Protein AF-A0A8T2PAK5-F1 (afdb_monomer_lite)

pLDDT: mean 86.67, std 10.35, range [46.78, 96.5]

Structure (mmCIF, N/CA/C/O backbone):
data_AF-A0A8T2PAK5-F1
#
_entry.id   AF-A0A8T2PAK5-F1
#
loop_
_atom_site.group_PDB
_atom_site.id
_atom_site.type_symbol
_atom_site.label_atom_id
_atom_site.label_alt_id
_atom_site.label_comp_id
_atom_site.label_asym_id
_atom_site.label_entity_id
_atom_site.label_seq_id
_atom_site.pdbx_PDB_ins_code
_atom_site.Cartn_x
_atom_site.Cartn_y
_atom_site.Cartn_z
_atom_site.occupancy
_atom_site.B_iso_or_equiv
_atom_site.auth_seq_id
_atom_site.auth_comp_id
_atom_site.auth_asym_id
_atom_site.auth_atom_id
_atom_site.pdbx_PDB_model_num
ATOM 1 N N . MET A 1 1 ? -15.974 2.657 7.815 1.00 46.78 1 MET A N 1
ATOM 2 C CA . MET A 1 1 ? -16.167 3.486 6.605 1.00 46.78 1 MET A CA 1
ATOM 3 C C . MET A 1 1 ? -14.901 3.310 5.781 1.00 46.78 1 MET A C 1
ATOM 5 O O . MET A 1 1 ? -13.842 3.303 6.389 1.00 46.78 1 MET A O 1
ATOM 9 N N . ARG A 1 2 ? -14.983 2.993 4.482 1.00 60.72 2 ARG A N 1
ATOM 10 C CA . ARG A 1 2 ? -13.774 2.837 3.653 1.00 60.72 2 ARG A CA 1
ATOM 11 C C . ARG A 1 2 ? -13.281 4.231 3.285 1.00 60.72 2 ARG A C 1
ATOM 13 O O . ARG A 1 2 ? -13.985 4.926 2.558 1.00 60.72 2 ARG A O 1
ATOM 20 N N . ASP A 1 3 ? -12.119 4.617 3.792 1.00 70.88 3 ASP A N 1
ATOM 21 C CA . ASP A 1 3 ? -11.501 5.889 3.433 1.00 70.88 3 ASP A CA 1
ATOM 22 C C . ASP A 1 3 ? -10.780 5.747 2.094 1.00 70.88 3 ASP A C 1
ATOM 24 O O . ASP A 1 3 ? -10.027 4.802 1.853 1.00 70.88 3 ASP A O 1
ATOM 28 N N . MET A 1 4 ? -11.065 6.672 1.183 1.00 77.69 4 MET A N 1
ATOM 29 C CA . MET A 1 4 ? -10.470 6.672 -0.146 1.00 77.69 4 MET A CA 1
ATOM 30 C C . MET A 1 4 ? -9.051 7.240 -0.052 1.00 77.69 4 MET A C 1
ATOM 32 O O . MET A 1 4 ? -8.873 8.423 0.229 1.00 77.69 4 MET A O 1
ATOM 36 N N . VAL A 1 5 ? -8.050 6.384 -0.276 1.00 80.31 5 VAL A N 1
ATOM 37 C CA . VAL A 1 5 ? -6.620 6.720 -0.129 1.00 80.31 5 VAL A CA 1
ATOM 38 C C . VAL A 1 5 ? -6.187 7.776 -1.140 1.00 80.31 5 VAL A C 1
ATOM 40 O O . VAL A 1 5 ? -5.622 8.806 -0.775 1.00 80.31 5 VAL A O 1
ATOM 43 N N . TRP A 1 6 ? -6.497 7.534 -2.414 1.00 82.31 6 TRP A N 1
ATOM 44 C CA . TRP A 1 6 ? -6.201 8.445 -3.511 1.00 82.31 6 TRP A CA 1
ATOM 45 C C . TRP A 1 6 ? -7.506 8.910 -4.135 1.00 82.31 6 TRP A C 1
ATOM 47 O O . TRP A 1 6 ? -8.277 8.097 -4.643 1.00 82.31 6 TRP A O 1
ATOM 57 N N . SER A 1 7 ? -7.757 10.217 -4.084 1.00 74.12 7 SER A N 1
ATOM 58 C CA . SER A 1 7 ? -8.908 10.847 -4.725 1.00 74.12 7 SER A CA 1
ATOM 59 C C . SER A 1 7 ? -8.479 12.035 -5.589 1.00 74.12 7 SER A C 1
ATOM 61 O O . SER A 1 7 ? -7.489 12.694 -5.255 1.00 74.12 7 SER A O 1
ATOM 63 N N . PRO A 1 8 ? -9.226 12.350 -6.666 1.00 62.97 8 PRO A N 1
ATOM 64 C CA . PRO A 1 8 ? -8.841 13.390 -7.626 1.00 62.97 8 PRO A CA 1
ATOM 65 C C . PRO A 1 8 ? -8.817 14.794 -7.012 1.00 62.97 8 PRO A C 1
ATOM 67 O O . PRO A 1 8 ? -8.153 15.694 -7.509 1.00 62.97 8 PRO A O 1
ATOM 70 N N . THR A 1 9 ? -9.570 14.997 -5.930 1.00 60.66 9 THR A N 1
ATOM 71 C CA . THR A 1 9 ? -9.673 16.279 -5.225 1.00 60.66 9 THR A CA 1
ATOM 72 C C . THR A 1 9 ? -8.590 16.459 -4.165 1.00 60.66 9 THR A C 1
ATOM 74 O O . THR A 1 9 ? -8.349 17.577 -3.712 1.00 60.66 9 THR A O 1
ATOM 77 N N . VAL A 1 10 ? -7.933 15.370 -3.754 1.00 59.06 10 VAL A N 1
ATOM 78 C CA . VAL A 1 10 ? -6.964 15.366 -2.657 1.00 59.06 10 VAL A CA 1
ATOM 79 C C . VAL A 1 10 ? -5.557 15.105 -3.197 1.00 59.06 10 VAL A C 1
ATOM 81 O O . VAL A 1 10 ? -4.634 15.835 -2.857 1.00 59.06 10 VAL A O 1
ATOM 84 N N . CYS A 1 11 ? -5.328 14.138 -4.073 1.00 60.53 11 CYS A N 1
ATOM 85 C CA . CYS A 1 11 ? -3.975 13.807 -4.534 1.00 60.53 11 CYS A CA 1
ATOM 86 C C . CYS A 1 11 ? -3.597 14.585 -5.805 1.00 60.53 11 CYS A C 1
ATOM 88 O O . CYS A 1 11 ? -4.453 14.910 -6.616 1.00 60.53 11 CYS A O 1
ATOM 90 N N . LYS A 1 12 ? -2.304 14.883 -5.999 1.00 57.62 12 LYS A N 1
ATOM 91 C CA . LYS A 1 12 ? -1.782 15.528 -7.227 1.00 57.62 12 LYS A CA 1
ATOM 92 C C . LYS A 1 12 ? -1.755 14.587 -8.451 1.00 57.62 12 LYS A C 1
ATOM 94 O O . LYS A 1 12 ? -1.150 14.937 -9.457 1.00 57.62 12 LYS A O 1
ATOM 99 N N . GLY A 1 13 ? -2.360 13.404 -8.360 1.00 62.84 13 GLY A N 1
ATOM 100 C CA . GLY A 1 13 ? -2.303 12.364 -9.383 1.00 62.84 13 GLY A CA 1
ATOM 101 C C . GLY A 1 13 ? -3.639 11.653 -9.560 1.00 62.84 13 GLY A C 1
ATOM 102 O O . GLY A 1 13 ? -4.557 11.822 -8.753 1.00 62.84 13 GLY A O 1
ATOM 103 N N .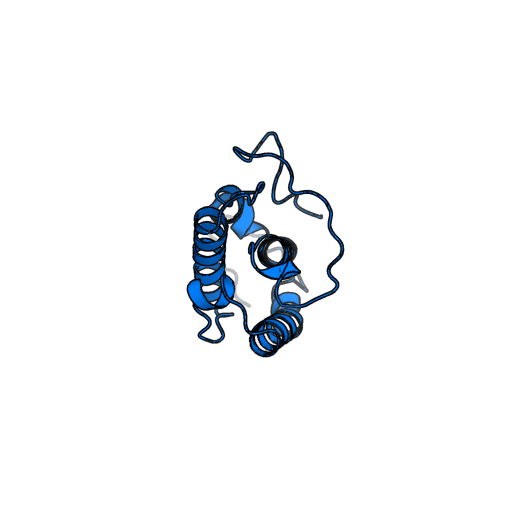 ASP A 1 14 ? -3.719 10.857 -10.621 1.00 72.12 14 ASP A N 1
ATOM 104 C CA . ASP A 1 14 ? -4.906 10.083 -10.974 1.00 72.12 14 ASP A CA 1
ATOM 105 C C . ASP A 1 14 ? -5.191 8.977 -9.952 1.00 72.12 14 ASP A C 1
ATOM 107 O O . ASP A 1 14 ? -4.323 8.576 -9.177 1.00 72.12 14 ASP A O 1
ATOM 111 N N . ILE A 1 15 ? -6.420 8.466 -9.932 1.00 83.00 15 ILE A N 1
ATOM 112 C CA . ILE A 1 15 ? -6.753 7.288 -9.123 1.00 83.00 15 ILE A CA 1
ATOM 113 C C . ILE A 1 15 ? -6.014 6.087 -9.737 1.00 83.00 15 ILE A C 1
ATOM 115 O O . ILE A 1 15 ? -6.160 5.862 -10.941 1.00 83.0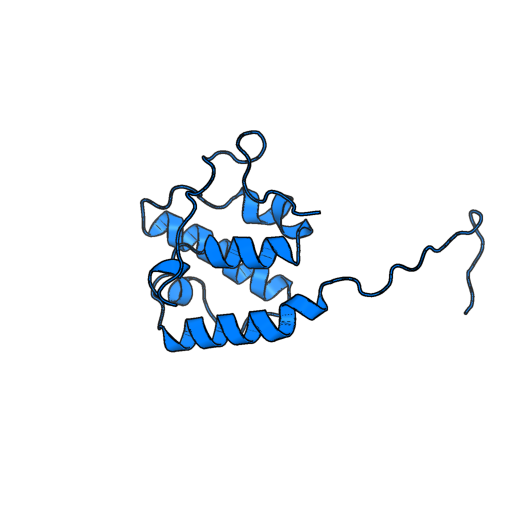0 15 ILE A O 1
ATOM 119 N N . PRO A 1 16 ? -5.244 5.303 -8.957 1.00 86.38 16 PRO A N 1
ATOM 120 C CA . PRO A 1 16 ? -4.574 4.131 -9.501 1.00 86.38 16 PRO A CA 1
ATOM 121 C C . PRO A 1 16 ? -5.604 3.130 -10.038 1.00 86.38 16 PRO A C 1
ATOM 123 O O . PRO A 1 16 ? -6.653 2.903 -9.430 1.00 86.38 16 PRO A O 1
ATOM 126 N N . SER A 1 17 ? -5.310 2.532 -11.194 1.00 84.25 17 SER A N 1
ATOM 127 C CA . SER A 1 17 ? -6.208 1.569 -11.832 1.00 84.25 17 SER A CA 1
ATOM 128 C C . SER A 1 17 ? -6.433 0.347 -10.942 1.00 84.25 17 SER A C 1
ATOM 130 O O . SER A 1 17 ? -5.479 -0.213 -10.392 1.00 84.25 17 SER A O 1
ATOM 132 N N . ALA A 1 18 ? -7.684 -0.114 -10.861 1.00 86.38 18 ALA A N 1
ATOM 133 C CA . ALA A 1 18 ? -7.985 -1.405 -10.257 1.00 86.38 18 ALA A CA 1
ATOM 134 C C . ALA A 1 18 ? -7.209 -2.509 -10.993 1.00 86.38 18 ALA A C 1
ATOM 136 O O . ALA A 1 18 ? -7.210 -2.561 -12.224 1.00 86.38 18 ALA A O 1
ATOM 137 N N . ARG A 1 19 ? -6.543 -3.381 -10.236 1.00 87.75 19 ARG A N 1
ATOM 138 C CA . ARG A 1 19 ? -5.720 -4.472 -10.763 1.00 87.75 19 ARG A CA 1
ATOM 139 C C . ARG A 1 19 ? -5.945 -5.749 -9.960 1.00 87.75 19 ARG A C 1
ATOM 141 O O . ARG A 1 19 ? -6.294 -5.686 -8.782 1.00 87.75 19 ARG A O 1
ATOM 148 N N . TRP A 1 20 ? -5.761 -6.889 -10.613 1.00 91.94 20 TRP A N 1
ATOM 149 C CA . TRP A 1 20 ? -5.795 -8.204 -9.978 1.00 91.94 20 TRP A CA 1
ATOM 150 C C . TRP A 1 20 ? -4.394 -8.551 -9.488 1.00 91.94 20 TRP A C 1
ATOM 152 O O . TRP A 1 20 ? -3.439 -8.343 -10.226 1.00 91.94 20 TRP A O 1
ATOM 162 N N . ILE A 1 21 ? -4.289 -9.070 -8.264 1.00 93.44 21 ILE A N 1
ATOM 163 C CA . ILE A 1 21 ? -3.022 -9.542 -7.700 1.00 93.44 21 ILE A CA 1
ATOM 164 C C . ILE A 1 21 ? -2.945 -11.044 -7.940 1.00 93.44 21 ILE A C 1
ATOM 166 O O . ILE A 1 21 ? -3.750 -11.805 -7.399 1.00 93.44 21 ILE A O 1
ATOM 170 N N . VAL A 1 22 ? -2.018 -11.454 -8.795 1.00 94.31 22 VAL A N 1
ATOM 171 C CA . VAL A 1 22 ? -1.776 -12.845 -9.190 1.00 94.31 22 VAL A CA 1
ATOM 172 C C . VAL A 1 22 ? -0.406 -13.342 -8.731 1.00 94.31 22 VAL A C 1
ATOM 174 O O . VAL A 1 22 ? -0.187 -14.552 -8.695 1.00 94.31 22 VAL A O 1
ATOM 177 N N . ASN A 1 23 ? 0.500 -12.434 -8.361 1.00 92.56 23 ASN A N 1
ATOM 178 C CA . ASN A 1 23 ? 1.826 -12.740 -7.830 1.00 92.56 23 ASN A CA 1
ATOM 179 C C . ASN A 1 23 ? 2.188 -11.823 -6.642 1.00 92.56 23 ASN A C 1
ATOM 181 O O . ASN A 1 23 ? 1.525 -10.822 -6.378 1.00 92.56 23 ASN A O 1
ATOM 185 N N . PHE A 1 24 ? 3.225 -12.207 -5.892 1.00 90.88 24 PHE A N 1
ATOM 186 C CA . PHE A 1 24 ? 3.723 -11.454 -4.732 1.00 90.88 24 PHE A CA 1
ATOM 187 C C . PHE A 1 24 ? 4.987 -10.652 -5.044 1.00 90.88 24 PHE A C 1
ATOM 189 O O . PHE A 1 24 ? 5.561 -10.084 -4.128 1.00 90.88 24 PHE A O 1
ATOM 196 N N . ASP A 1 25 ? 5.438 -10.615 -6.294 1.00 87.81 25 ASP A N 1
ATOM 197 C CA . ASP A 1 25 ? 6.624 -9.885 -6.731 1.00 87.81 25 ASP A CA 1
ATOM 198 C C . ASP A 1 25 ? 6.229 -8.664 -7.569 1.00 87.81 25 ASP A C 1
ATOM 200 O O . ASP A 1 25 ? 6.138 -7.548 -7.052 1.00 87.81 25 ASP A O 1
ATOM 204 N N . LEU A 1 26 ? 5.937 -8.866 -8.851 1.00 90.31 26 LEU A N 1
ATOM 205 C CA . LEU A 1 26 ? 5.709 -7.800 -9.825 1.00 90.31 26 LEU A CA 1
ATOM 206 C C . LEU A 1 26 ? 4.471 -6.956 -9.509 1.00 90.31 26 LEU A C 1
ATOM 208 O O . LEU A 1 26 ? 4.473 -5.749 -9.734 1.00 90.31 26 LEU A O 1
ATOM 212 N N . ASP A 1 27 ? 3.423 -7.562 -8.959 1.00 92.88 27 ASP A N 1
ATOM 213 C CA . ASP A 1 27 ? 2.167 -6.868 -8.669 1.00 92.88 27 ASP A CA 1
ATOM 214 C C . ASP A 1 27 ? 2.274 -5.948 -7.443 1.00 92.88 27 ASP A C 1
ATOM 216 O O . ASP A 1 27 ? 1.447 -5.047 -7.277 1.00 92.88 27 ASP A O 1
ATOM 220 N N . LEU A 1 28 ? 3.280 -6.166 -6.589 1.00 92.88 28 LEU A N 1
ATOM 221 C CA . LEU A 1 28 ? 3.511 -5.412 -5.354 1.00 92.88 28 LEU A CA 1
ATOM 222 C C . LEU A 1 28 ? 4.651 -4.388 -5.468 1.00 92.88 28 LEU A C 1
ATOM 224 O O . LEU A 1 28 ? 4.777 -3.531 -4.591 1.00 92.88 28 LEU A O 1
ATOM 228 N N . VAL A 1 29 ? 5.446 -4.445 -6.541 1.00 92.38 29 VAL A N 1
ATOM 229 C CA . VAL A 1 29 ? 6.701 -3.687 -6.707 1.00 92.38 29 VAL A CA 1
ATOM 230 C C . VAL A 1 29 ? 6.537 -2.165 -6.659 1.00 92.38 29 VAL A C 1
ATOM 232 O O . VAL A 1 29 ? 7.452 -1.442 -6.268 1.00 92.38 29 VAL A O 1
ATOM 235 N N . ASP A 1 30 ? 5.373 -1.650 -7.058 1.00 91.88 30 ASP A N 1
ATOM 236 C CA . ASP A 1 30 ? 5.100 -0.210 -7.097 1.00 91.88 30 ASP A CA 1
ATOM 237 C C . ASP A 1 30 ? 4.635 0.367 -5.751 1.00 91.88 30 ASP A C 1
ATOM 239 O O . ASP A 1 30 ? 4.402 1.577 -5.626 1.00 91.88 30 ASP A O 1
ATOM 243 N N . GLY A 1 31 ? 4.473 -0.506 -4.753 1.00 93.38 31 GLY A N 1
ATOM 244 C CA . GLY A 1 31 ? 4.084 -0.168 -3.394 1.00 93.38 31 GLY A CA 1
ATOM 245 C C . GLY A 1 31 ? 2.624 0.266 -3.229 1.00 93.38 31 GLY A C 1
ATOM 246 O O . GLY A 1 31 ? 2.145 0.420 -2.105 1.00 93.38 31 GLY A O 1
ATOM 247 N N . LEU A 1 32 ? 1.852 0.450 -4.301 1.00 93.94 32 LEU A N 1
ATOM 248 C CA . LEU A 1 32 ? 0.489 0.979 -4.187 1.00 93.94 32 LEU A CA 1
ATOM 249 C C . LEU A 1 32 ? -0.461 -0.028 -3.540 1.00 93.94 32 LEU A C 1
ATOM 251 O O . LEU A 1 32 ? -1.329 0.353 -2.755 1.00 93.94 32 LEU A O 1
ATOM 255 N N . VAL A 1 33 ? -0.273 -1.317 -3.820 1.00 94.12 33 VAL A N 1
ATOM 256 C CA . VAL A 1 33 ? -1.093 -2.392 -3.245 1.00 94.12 33 VAL A CA 1
ATOM 257 C C . VAL A 1 33 ? -0.889 -2.481 -1.734 1.00 94.12 33 VAL A C 1
ATOM 259 O O . VAL A 1 33 ? -1.858 -2.451 -0.975 1.00 94.12 33 VAL A O 1
ATOM 262 N N . LEU A 1 34 ? 0.367 -2.516 -1.284 1.00 94.94 34 LEU A N 1
ATOM 263 C CA . LEU A 1 34 ? 0.700 -2.559 0.140 1.00 94.94 34 LEU A CA 1
ATOM 264 C C . LEU A 1 34 ? 0.256 -1.275 0.859 1.00 94.94 34 LEU A C 1
ATOM 266 O O . LEU A 1 34 ? -0.326 -1.351 1.940 1.00 94.94 34 LEU A O 1
ATOM 270 N N . ALA A 1 35 ? 0.430 -0.102 0.243 1.00 94.94 35 ALA A N 1
ATOM 271 C CA . ALA A 1 35 ? -0.068 1.155 0.799 1.00 94.94 35 ALA A CA 1
ATOM 272 C C . ALA A 1 35 ? -1.601 1.180 0.920 1.00 94.94 35 ALA A C 1
ATOM 274 O O . ALA A 1 35 ? -2.126 1.666 1.921 1.00 94.94 35 ALA A O 1
ATOM 275 N N . ALA A 1 36 ? -2.333 0.615 -0.046 1.00 93.38 36 ALA A N 1
ATOM 276 C CA . ALA A 1 36 ? -3.788 0.493 0.030 1.00 93.38 36 ALA A CA 1
ATOM 277 C C . ALA A 1 36 ? -4.227 -0.406 1.197 1.00 93.38 36 ALA A C 1
ATOM 279 O O . ALA A 1 36 ? -5.174 -0.068 1.911 1.00 93.38 36 ALA A O 1
ATOM 280 N N . VAL A 1 37 ? -3.520 -1.521 1.420 1.00 94.56 37 VAL A N 1
ATOM 281 C CA . VAL A 1 37 ? -3.753 -2.409 2.568 1.00 94.56 37 VAL A CA 1
ATOM 282 C C . VAL A 1 37 ? -3.492 -1.663 3.875 1.00 94.56 37 VAL A C 1
ATOM 284 O O . VAL A 1 37 ? -4.374 -1.617 4.728 1.00 94.56 37 VAL A O 1
ATOM 287 N N . LEU A 1 38 ? -2.336 -1.008 4.018 1.00 95.00 38 LEU A N 1
ATOM 288 C CA . LEU A 1 38 ? -2.018 -0.225 5.215 1.00 95.00 38 LEU A CA 1
ATOM 289 C C . LEU A 1 38 ? -3.057 0.868 5.472 1.00 95.00 38 LEU A C 1
ATOM 291 O O . LEU A 1 38 ? -3.512 1.026 6.599 1.00 95.00 38 LEU A O 1
ATOM 295 N N . ALA A 1 39 ? -3.484 1.594 4.442 1.00 93.38 39 ALA A N 1
ATOM 296 C CA . ALA A 1 39 ? -4.477 2.654 4.575 1.00 93.38 39 ALA A CA 1
ATOM 297 C C . ALA A 1 39 ? -5.861 2.147 5.008 1.00 93.38 39 ALA A C 1
ATOM 299 O O . ALA A 1 39 ? -6.588 2.873 5.684 1.00 93.38 39 ALA A O 1
ATOM 300 N N . ALA A 1 40 ? -6.226 0.910 4.654 1.00 92.69 40 ALA A N 1
ATOM 301 C CA . ALA A 1 40 ? -7.493 0.310 5.066 1.00 92.69 40 ALA A CA 1
ATOM 302 C C . ALA A 1 40 ? -7.563 0.055 6.583 1.00 92.69 40 ALA A C 1
ATOM 304 O O . ALA A 1 40 ? -8.648 0.130 7.163 1.00 92.69 40 ALA A O 1
ATOM 305 N N . TYR A 1 41 ? -6.423 -0.225 7.220 1.00 93.25 41 TYR A N 1
ATOM 306 C CA . TYR A 1 41 ? -6.321 -0.443 8.669 1.00 93.25 41 TYR A CA 1
ATOM 307 C C . TYR A 1 41 ? -5.877 0.815 9.430 1.00 93.25 41 TYR A C 1
ATOM 309 O O . TYR A 1 41 ? -6.317 1.048 10.555 1.00 93.25 41 TYR A O 1
ATOM 317 N N . CYS A 1 42 ? -5.060 1.657 8.798 1.00 92.81 42 CYS A N 1
ATOM 318 C CA . CYS A 1 42 ? -4.435 2.849 9.368 1.00 92.81 42 CYS A CA 1
ATOM 319 C C . CYS A 1 42 ? -4.759 4.101 8.523 1.00 92.81 42 CYS A C 1
ATOM 321 O O . CYS A 1 42 ? -3.860 4.694 7.917 1.00 92.81 42 CYS A O 1
ATOM 323 N N . PRO A 1 43 ? -6.027 4.559 8.483 1.00 91.75 43 PRO A N 1
ATOM 324 C CA . PRO A 1 43 ? -6.447 5.668 7.618 1.00 91.75 43 PRO A CA 1
ATOM 325 C C . PRO A 1 43 ? -5.771 7.008 7.955 1.00 91.75 43 PRO A C 1
ATOM 327 O O . PRO A 1 43 ? -5.655 7.889 7.105 1.00 91.75 43 PRO A O 1
ATOM 330 N N . PHE A 1 44 ? -5.239 7.164 9.171 1.00 90.50 44 PHE A N 1
ATOM 331 C CA . PHE A 1 44 ? -4.481 8.350 9.590 1.00 90.50 44 PHE A CA 1
ATOM 332 C C . PHE A 1 44 ? -3.169 8.562 8.806 1.00 90.50 44 PHE A C 1
ATOM 334 O O . PHE A 1 44 ? -2.633 9.673 8.794 1.00 90.50 44 PHE A O 1
ATOM 341 N N . LEU A 1 45 ? -2.661 7.531 8.117 1.00 92.62 45 LEU A N 1
ATOM 342 C CA . LEU A 1 45 ? -1.482 7.628 7.248 1.00 92.62 45 LEU A CA 1
ATOM 343 C C . LEU A 1 45 ? -1.786 8.266 5.885 1.00 92.62 45 LEU A C 1
ATOM 345 O O . LEU A 1 45 ? -0.874 8.770 5.228 1.00 92.62 45 LEU A O 1
ATOM 349 N N . ILE A 1 46 ? -3.054 8.286 5.461 1.00 91.62 46 ILE A N 1
ATOM 350 C CA . ILE A 1 46 ? -3.474 8.812 4.155 1.00 91.62 46 ILE A CA 1
ATOM 351 C C . ILE A 1 46 ? -3.036 10.275 3.954 1.00 91.62 46 ILE A C 1
ATOM 353 O O . ILE A 1 46 ? -2.304 10.545 2.995 1.00 91.62 46 ILE A O 1
ATOM 357 N N . PRO A 1 47 ? -3.417 11.236 4.824 1.00 89.94 47 PRO A N 1
ATOM 358 C CA . PRO A 1 47 ? -3.105 12.646 4.592 1.00 89.94 47 PRO A CA 1
ATOM 359 C C . PRO A 1 47 ? -1.612 12.973 4.714 1.00 89.94 47 PRO A C 1
ATOM 361 O O . PRO A 1 47 ? -1.155 13.944 4.113 1.00 89.94 47 PRO A O 1
ATOM 364 N N . THR A 1 48 ? -0.862 12.191 5.491 1.00 90.69 48 THR A N 1
ATOM 365 C CA . THR A 1 48 ? 0.534 12.476 5.855 1.00 90.69 48 THR A CA 1
ATOM 366 C C . THR A 1 48 ? 1.543 11.783 4.938 1.00 90.69 48 THR A C 1
ATOM 368 O O . THR A 1 48 ? 2.562 12.384 4.587 1.00 90.69 48 THR A O 1
ATOM 371 N N . HIS A 1 49 ? 1.251 10.554 4.508 1.00 93.31 49 HIS A N 1
ATOM 372 C CA . HIS A 1 49 ? 2.180 9.695 3.774 1.00 93.31 49 HIS A CA 1
ATOM 373 C C . HIS A 1 49 ? 1.638 9.329 2.389 1.00 93.31 49 HIS A C 1
ATOM 375 O O . HIS A 1 49 ? 2.205 9.748 1.380 1.00 93.31 49 HIS A O 1
ATOM 381 N N . PHE A 1 50 ? 0.512 8.612 2.314 1.00 92.88 50 PHE A N 1
ATOM 382 C CA . PHE A 1 50 ? 0.082 7.972 1.060 1.00 92.88 50 PHE A CA 1
ATOM 383 C C . PHE A 1 50 ? -0.381 8.952 -0.023 1.00 92.88 50 PHE A C 1
ATOM 385 O O . PHE A 1 50 ? -0.192 8.689 -1.210 1.00 92.88 50 PHE A O 1
ATOM 392 N N . ARG A 1 51 ? -0.861 10.145 0.353 1.00 89.31 51 ARG A N 1
ATOM 393 C CA . ARG A 1 51 ? -1.164 11.240 -0.590 1.00 89.31 51 ARG A CA 1
ATOM 394 C C . ARG A 1 51 ? 0.045 11.684 -1.433 1.00 89.31 51 ARG A C 1
ATOM 396 O O . ARG A 1 51 ? -0.133 12.305 -2.479 1.00 89.31 51 ARG A O 1
ATOM 403 N N . ARG A 1 52 ? 1.268 11.414 -0.964 1.00 89.38 52 ARG A N 1
ATOM 404 C CA . ARG A 1 52 ? 2.532 11.792 -1.622 1.00 89.38 52 ARG A CA 1
ATOM 405 C C . ARG A 1 52 ? 3.070 10.716 -2.569 1.00 89.38 52 ARG A C 1
ATOM 407 O O . ARG A 1 52 ? 4.116 10.947 -3.175 1.00 89.38 52 ARG A O 1
ATOM 414 N N . MET A 1 53 ? 2.411 9.562 -2.655 1.00 92.06 53 MET A N 1
ATOM 415 C CA . MET A 1 53 ? 2.800 8.478 -3.556 1.00 92.06 53 MET A CA 1
ATOM 416 C C . MET A 1 53 ? 2.393 8.793 -4.998 1.00 92.06 53 MET A C 1
ATOM 418 O O . MET A 1 53 ? 1.367 9.432 -5.244 1.00 92.06 53 MET A O 1
ATOM 422 N N . PHE A 1 54 ? 3.197 8.328 -5.948 1.00 91.38 54 PHE A N 1
ATOM 423 C CA . PHE A 1 54 ? 2.879 8.356 -7.368 1.00 91.38 54 PHE A CA 1
ATOM 424 C C . PHE A 1 54 ? 1.893 7.240 -7.693 1.00 91.38 54 PHE A C 1
ATOM 426 O O . PHE A 1 54 ? 2.180 6.070 -7.466 1.00 91.38 54 PHE A O 1
ATOM 433 N N . THR A 1 55 ? 0.736 7.603 -8.236 1.00 88.69 55 THR A N 1
ATOM 434 C CA . THR A 1 55 ? -0.335 6.661 -8.590 1.00 88.69 55 THR A CA 1
ATOM 435 C C . THR A 1 55 ? -0.208 6.111 -10.010 1.00 88.69 55 THR A C 1
ATOM 437 O O . THR A 1 55 ? -0.699 5.021 -10.291 1.00 88.69 55 THR A O 1
ATOM 440 N N . SER A 1 56 ? 0.474 6.844 -10.894 1.00 83.00 56 SER A N 1
ATOM 441 C CA . SER A 1 56 ? 0.896 6.399 -12.222 1.00 83.00 56 SER A CA 1
ATOM 442 C C . SER A 1 56 ? 2.385 6.049 -12.180 1.00 83.00 56 SER A C 1
ATOM 444 O O . SER A 1 56 ? 3.235 6.935 -12.291 1.00 83.00 56 SER A O 1
ATOM 446 N N . THR A 1 57 ? 2.700 4.780 -11.960 1.00 71.94 57 THR A N 1
ATOM 447 C CA . THR A 1 57 ? 4.065 4.273 -11.800 1.00 71.94 57 THR A CA 1
ATOM 448 C C . THR A 1 57 ? 4.667 3.889 -13.150 1.00 71.94 57 THR A C 1
ATOM 450 O O . THR A 1 57 ? 4.610 2.747 -13.591 1.00 71.94 57 THR A O 1
ATOM 453 N N . ASN A 1 58 ? 5.230 4.885 -13.837 1.00 78.69 58 ASN A N 1
ATOM 454 C CA . ASN A 1 58 ? 5.803 4.724 -15.178 1.00 78.69 58 ASN A CA 1
ATOM 455 C C . ASN A 1 58 ? 7.335 4.613 -15.165 1.00 78.69 58 ASN A C 1
ATOM 457 O O . ASN A 1 58 ? 7.938 4.386 -16.214 1.00 78.69 58 ASN A O 1
ATOM 461 N N . SER A 1 59 ? 7.975 4.810 -14.008 1.00 88.81 59 SER A N 1
ATOM 462 C CA . SER A 1 59 ? 9.432 4.768 -13.871 1.00 88.81 59 SER A CA 1
ATOM 463 C C . SER A 1 59 ? 9.880 4.082 -12.578 1.00 88.81 59 SER A C 1
ATOM 465 O O . SER A 1 59 ? 9.157 4.054 -11.578 1.00 88.81 59 SER A O 1
ATOM 467 N N . LEU A 1 60 ? 11.104 3.549 -12.589 1.00 90.62 60 LEU A N 1
ATOM 468 C CA . LEU A 1 60 ? 11.699 2.884 -11.428 1.00 90.62 60 LEU A CA 1
ATOM 469 C C . LEU A 1 60 ? 11.892 3.854 -10.254 1.00 90.62 60 LEU A C 1
ATOM 471 O O . LEU A 1 60 ? 11.705 3.480 -9.101 1.00 90.62 60 LEU A O 1
ATOM 475 N N . GLU A 1 61 ? 12.209 5.117 -10.534 1.00 92.56 61 GLU A N 1
ATOM 476 C CA . GLU A 1 61 ? 12.376 6.162 -9.522 1.00 92.56 61 GLU A CA 1
ATOM 477 C C . GLU A 1 61 ? 11.059 6.468 -8.800 1.00 92.56 61 GLU A C 1
ATOM 479 O O . GLU A 1 61 ? 11.058 6.723 -7.596 1.00 92.56 61 GLU A O 1
ATOM 484 N N . GLN A 1 62 ? 9.930 6.412 -9.515 1.00 92.75 62 GLN A N 1
ATOM 485 C CA . GLN A 1 62 ? 8.604 6.579 -8.917 1.00 92.75 62 GLN A CA 1
ATOM 486 C C . GLN A 1 62 ? 8.252 5.400 -8.004 1.00 92.75 62 GLN A C 1
ATOM 488 O O . GLN A 1 62 ? 7.759 5.625 -6.896 1.00 92.75 62 GLN A O 1
ATOM 493 N N . ASN A 1 63 ? 8.562 4.168 -8.425 1.00 93.12 63 ASN A N 1
ATOM 494 C CA . ASN A 1 63 ? 8.406 2.972 -7.588 1.00 93.12 63 ASN A CA 1
ATOM 495 C C . ASN A 1 63 ? 9.272 3.064 -6.331 1.00 93.12 63 ASN A C 1
ATOM 497 O O . ASN A 1 63 ? 8.780 2.868 -5.223 1.00 93.12 63 ASN A O 1
ATOM 501 N N . LEU A 1 64 ? 10.540 3.448 -6.482 1.00 95.19 64 LEU A N 1
ATOM 502 C CA . LEU A 1 64 ? 11.453 3.605 -5.356 1.00 95.19 64 LEU A CA 1
ATOM 503 C C . LEU A 1 64 ? 10.962 4.677 -4.376 1.00 95.19 64 LEU A C 1
ATOM 505 O O . LEU A 1 64 ? 10.963 4.448 -3.170 1.00 95.19 64 LEU A O 1
ATOM 509 N N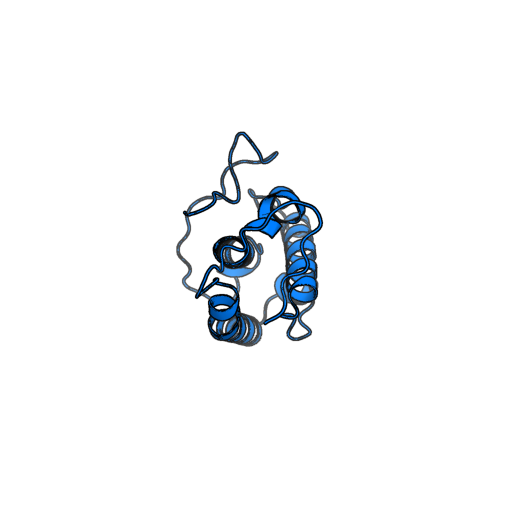 . HIS A 1 65 ? 10.492 5.827 -4.868 1.00 95.12 65 HIS A N 1
ATOM 510 C CA . HIS A 1 65 ? 9.892 6.866 -4.023 1.00 95.12 65 HIS A CA 1
ATOM 511 C C . HIS A 1 65 ? 8.689 6.338 -3.233 1.00 95.12 65 HIS A C 1
ATOM 513 O O . HIS A 1 65 ? 8.592 6.566 -2.025 1.00 95.12 65 HIS A O 1
ATOM 519 N N . ASN A 1 66 ? 7.795 5.599 -3.891 1.00 95.38 66 ASN A N 1
ATOM 520 C CA . ASN A 1 66 ? 6.661 4.951 -3.236 1.00 95.38 66 ASN A CA 1
ATOM 521 C C . ASN A 1 66 ? 7.122 3.973 -2.150 1.00 95.38 66 ASN A C 1
ATOM 523 O O . ASN A 1 66 ? 6.615 4.019 -1.029 1.00 95.38 66 ASN A O 1
ATOM 527 N N . ASN A 1 67 ? 8.123 3.150 -2.450 1.00 95.62 67 ASN A N 1
ATOM 528 C CA . ASN A 1 67 ? 8.669 2.158 -1.530 1.00 95.62 67 ASN A CA 1
ATOM 529 C C . ASN A 1 67 ? 9.425 2.783 -0.351 1.00 95.62 67 ASN A C 1
ATOM 531 O O . ASN A 1 67 ? 9.385 2.237 0.749 1.00 95.62 67 ASN A O 1
ATOM 535 N N . ILE A 1 68 ? 10.037 3.959 -0.521 1.00 96.50 68 ILE A N 1
ATOM 536 C CA . ILE A 1 68 ? 10.608 4.742 0.587 1.00 96.50 68 ILE A CA 1
ATOM 537 C C . ILE A 1 68 ? 9.503 5.202 1.542 1.00 96.50 68 ILE A C 1
ATOM 539 O O . ILE A 1 68 ? 9.641 5.061 2.758 1.00 96.50 68 ILE A O 1
ATOM 543 N N . ILE A 1 69 ? 8.391 5.723 1.011 1.00 96.25 69 ILE A N 1
ATOM 544 C CA . ILE A 1 69 ? 7.234 6.103 1.836 1.00 96.25 69 ILE A CA 1
ATOM 545 C C . ILE A 1 69 ? 6.704 4.876 2.584 1.00 96.25 69 ILE A C 1
ATOM 547 O O . ILE A 1 69 ? 6.442 4.956 3.782 1.00 96.25 69 ILE A O 1
ATOM 551 N N . LEU A 1 70 ? 6.583 3.746 1.891 1.00 96.00 70 LEU A N 1
ATOM 552 C CA . LEU A 1 70 ? 6.091 2.490 2.447 1.00 96.00 70 LEU A CA 1
ATOM 553 C C . LEU A 1 70 ? 6.972 1.960 3.576 1.00 96.00 70 LEU A C 1
ATOM 555 O O . LEU A 1 70 ? 6.472 1.726 4.674 1.00 96.00 70 LEU A O 1
ATOM 559 N N . SER A 1 71 ? 8.278 1.843 3.335 1.00 95.56 71 SER A N 1
ATOM 560 C CA . SER A 1 71 ? 9.267 1.413 4.329 1.00 95.56 71 SER A CA 1
ATOM 561 C C . SER A 1 71 ? 9.225 2.312 5.567 1.00 95.56 71 SER A C 1
ATOM 563 O O . SER A 1 71 ? 9.115 1.818 6.688 1.00 95.56 71 SER A O 1
ATOM 565 N N . HIS A 1 72 ? 9.156 3.635 5.378 1.00 95.25 72 HIS A N 1
ATOM 566 C CA . HIS A 1 72 ? 8.986 4.569 6.489 1.00 95.25 72 HIS A CA 1
ATOM 567 C C . HIS A 1 72 ? 7.677 4.334 7.260 1.00 95.25 72 HIS A C 1
ATOM 569 O O . HIS A 1 72 ? 7.681 4.332 8.488 1.00 95.25 72 HIS A O 1
ATOM 575 N N . THR A 1 73 ? 6.550 4.101 6.576 1.00 95.81 73 THR A N 1
ATOM 576 C CA . THR A 1 73 ? 5.279 3.809 7.261 1.00 95.81 73 THR A CA 1
ATOM 577 C C . THR A 1 73 ? 5.278 2.475 8.000 1.00 95.81 73 THR A C 1
ATOM 579 O O . THR A 1 73 ? 4.699 2.401 9.079 1.00 95.81 73 THR A O 1
ATOM 582 N N . LEU A 1 74 ? 5.940 1.443 7.471 1.00 95.44 74 LEU A N 1
ATOM 583 C CA . LEU A 1 74 ? 6.094 0.158 8.157 1.00 95.44 74 LEU A CA 1
ATOM 584 C C . LEU A 1 74 ? 6.899 0.332 9.447 1.00 95.44 74 LEU A C 1
ATOM 586 O O . LEU A 1 74 ? 6.452 -0.120 10.499 1.00 95.44 74 LEU A O 1
ATOM 590 N N . HIS A 1 75 ? 8.001 1.081 9.385 1.00 94.81 75 HIS A N 1
ATOM 591 C CA . HIS A 1 75 ? 8.816 1.400 10.555 1.00 94.81 75 HIS A CA 1
ATOM 592 C C . HIS A 1 75 ? 8.035 2.197 11.613 1.00 94.81 75 HIS A C 1
ATOM 594 O O . HIS A 1 75 ? 8.064 1.869 12.797 1.00 94.81 75 HIS A O 1
ATOM 600 N N . LEU A 1 76 ? 7.256 3.205 11.195 1.00 94.56 76 LEU A N 1
ATOM 601 C CA . LEU A 1 76 ? 6.392 3.977 12.100 1.00 94.56 76 LEU A CA 1
ATOM 602 C C . LEU A 1 76 ? 5.330 3.124 12.805 1.00 94.56 76 LEU A C 1
ATOM 604 O O . LEU A 1 76 ? 4.907 3.462 13.909 1.00 94.56 76 LEU A O 1
ATOM 608 N N . LEU A 1 77 ? 4.862 2.058 12.157 1.00 93.94 77 LEU A N 1
ATOM 609 C CA . LEU A 1 77 ? 3.880 1.139 12.725 1.00 93.94 77 LEU A CA 1
ATOM 610 C C . LEU A 1 77 ? 4.523 -0.007 13.516 1.00 93.94 77 LEU A C 1
ATOM 612 O O . LEU A 1 77 ? 3.771 -0.777 14.108 1.00 93.94 77 LEU A O 1
ATOM 616 N N . HIS A 1 78 ? 5.857 -0.115 13.545 1.00 93.06 78 HIS A N 1
ATOM 617 C CA . HIS A 1 78 ? 6.600 -1.269 14.068 1.00 93.06 78 HIS A CA 1
ATOM 618 C C . HIS A 1 78 ? 6.227 -2.591 13.371 1.00 93.06 78 HIS A C 1
ATOM 620 O O . HIS A 1 78 ? 6.074 -3.629 14.013 1.00 93.06 78 HIS A O 1
ATOM 626 N N . LEU A 1 79 ? 6.033 -2.522 12.051 1.00 92.88 79 LEU A N 1
ATOM 627 C CA . LEU A 1 79 ? 5.728 -3.649 11.159 1.00 92.88 79 LEU A CA 1
ATOM 628 C C . LEU A 1 79 ? 6.869 -3.920 10.164 1.00 92.88 79 LEU A C 1
ATOM 630 O O . LEU A 1 79 ? 6.687 -4.639 9.179 1.00 92.88 79 LEU A O 1
ATOM 634 N N . ASP A 1 80 ? 8.025 -3.291 10.362 1.00 81.94 80 ASP A N 1
ATOM 635 C CA . ASP A 1 80 ? 9.206 -3.504 9.544 1.00 81.94 80 ASP A CA 1
ATOM 636 C C . ASP A 1 80 ? 9.899 -4.817 9.926 1.00 81.94 80 ASP A C 1
ATOM 638 O O . ASP A 1 80 ? 10.411 -4.990 11.026 1.00 81.94 80 ASP A O 1
ATOM 642 N N . ILE A 1 81 ? 9.929 -5.758 8.983 1.00 84.50 81 ILE A N 1
ATOM 643 C CA . ILE A 1 81 ? 10.676 -7.022 9.090 1.00 84.50 81 ILE A CA 1
ATOM 644 C C . ILE A 1 81 ? 12.097 -6.872 8.519 1.00 84.50 81 ILE A C 1
ATOM 646 O O . ILE A 1 81 ? 12.536 -7.686 7.710 1.00 84.50 81 ILE A O 1
ATOM 650 N N . ASP A 1 82 ? 12.769 -5.771 8.868 1.00 84.31 82 ASP A N 1
ATOM 651 C CA . ASP A 1 82 ? 14.070 -5.330 8.330 1.00 84.31 82 ASP A CA 1
ATOM 652 C C . ASP A 1 82 ? 14.120 -5.080 6.806 1.00 84.31 82 ASP A C 1
ATOM 654 O O . ASP A 1 82 ? 15.190 -4.840 6.245 1.00 84.31 82 ASP A O 1
ATOM 658 N N . ILE A 1 83 ? 12.967 -5.056 6.128 1.00 87.06 83 ILE A N 1
ATOM 659 C CA . ILE A 1 83 ? 12.893 -4.865 4.675 1.00 87.06 83 ILE A CA 1
ATOM 660 C C . ILE A 1 83 ? 13.151 -3.409 4.261 1.00 87.06 83 ILE A C 1
ATOM 662 O O . ILE A 1 83 ? 12.490 -2.467 4.714 1.00 87.06 83 ILE A O 1
ATOM 666 N N . GLN A 1 84 ? 14.104 -3.222 3.352 1.00 91.44 84 GLN A N 1
ATOM 667 C CA . GLN A 1 84 ? 14.478 -1.916 2.819 1.00 91.44 84 GLN A CA 1
ATOM 668 C C . GLN A 1 84 ? 13.663 -1.549 1.574 1.00 91.44 84 GLN A C 1
ATOM 670 O O . GLN A 1 84 ? 13.195 -2.400 0.819 1.00 91.44 84 GLN A O 1
ATOM 675 N N . ALA A 1 85 ? 13.547 -0.249 1.290 1.00 92.56 85 ALA A N 1
ATOM 676 C CA . ALA A 1 85 ? 12.840 0.243 0.102 1.00 92.56 85 ALA A CA 1
ATOM 677 C C . ALA A 1 85 ? 13.424 -0.279 -1.228 1.00 92.56 85 ALA A C 1
ATOM 679 O O . ALA A 1 85 ? 12.697 -0.432 -2.212 1.00 92.56 85 ALA A O 1
ATOM 680 N N . THR A 1 86 ? 14.727 -0.566 -1.268 1.00 91.44 86 THR A N 1
ATOM 681 C CA . THR A 1 86 ? 15.389 -1.169 -2.433 1.00 91.44 86 THR A CA 1
ATOM 682 C C . THR A 1 86 ? 14.961 -2.617 -2.644 1.00 91.44 86 THR A C 1
ATOM 684 O O . THR A 1 86 ? 14.722 -3.001 -3.780 1.00 91.44 86 THR A O 1
ATOM 687 N N . GLU A 1 87 ? 14.783 -3.387 -1.568 1.00 89.69 87 GLU A N 1
ATOM 688 C CA . GLU A 1 87 ? 14.295 -4.774 -1.627 1.00 89.69 87 GLU A CA 1
ATOM 689 C C . GLU A 1 87 ? 12.809 -4.835 -1.998 1.00 89.69 87 GLU A C 1
ATOM 691 O O . GLU A 1 87 ? 12.378 -5.757 -2.673 1.00 89.69 87 GLU A O 1
ATOM 696 N N . LEU A 1 88 ? 12.017 -3.821 -1.630 1.00 90.31 88 LEU A N 1
ATOM 697 C CA . LEU A 1 88 ? 10.640 -3.681 -2.122 1.00 90.31 88 LEU A CA 1
ATOM 698 C C . LEU A 1 88 ? 10.582 -3.371 -3.629 1.00 90.31 88 LEU A C 1
ATOM 700 O O . LEU A 1 88 ? 9.611 -3.722 -4.294 1.00 90.31 88 LEU A O 1
ATOM 704 N N . SER A 1 89 ? 11.606 -2.694 -4.158 1.00 89.56 89 SER A N 1
ATOM 705 C CA . SER A 1 89 ? 11.676 -2.290 -5.570 1.00 89.56 89 SER A CA 1
ATOM 706 C C . SER A 1 89 ? 12.276 -3.371 -6.478 1.00 89.56 89 SER A C 1
ATOM 708 O O . SER A 1 89 ? 12.022 -3.346 -7.680 1.00 89.56 89 SER A O 1
ATOM 710 N N . ASP A 1 90 ? 13.044 -4.306 -5.915 1.00 89.44 90 ASP A N 1
ATOM 711 C CA . ASP A 1 90 ? 13.562 -5.512 -6.574 1.00 89.44 90 ASP A CA 1
ATOM 712 C C . ASP A 1 90 ? 13.217 -6.752 -5.726 1.00 89.44 90 ASP A C 1
ATOM 714 O O . ASP A 1 90 ? 14.054 -7.265 -4.975 1.00 89.44 90 ASP A O 1
ATOM 718 N N . PRO A 1 91 ? 11.941 -7.177 -5.742 1.00 82.69 91 PRO A N 1
ATOM 719 C CA . PRO A 1 91 ? 11.431 -8.075 -4.725 1.00 82.69 91 PRO A CA 1
ATOM 720 C C . PRO A 1 91 ? 11.813 -9.533 -4.942 1.00 82.69 91 PRO A C 1
ATOM 722 O O . PRO A 1 91 ? 11.560 -10.128 -5.989 1.00 82.69 91 PRO A O 1
ATOM 725 N N . ASN A 1 92 ? 12.290 -10.166 -3.870 1.00 89.56 92 ASN A N 1
ATOM 726 C CA . ASN A 1 92 ? 12.251 -11.616 -3.753 1.00 89.56 92 ASN A CA 1
ATOM 727 C C . ASN A 1 92 ? 10.803 -12.060 -3.435 1.00 89.56 92 ASN A C 1
ATOM 729 O O . ASN A 1 92 ? 10.269 -11.658 -2.394 1.00 89.56 92 ASN A O 1
ATOM 733 N N . PRO A 1 93 ? 10.171 -12.930 -4.251 1.00 90.81 93 PRO A N 1
ATOM 734 C CA . PRO A 1 93 ? 8.772 -13.322 -4.053 1.00 90.81 93 PRO A CA 1
ATOM 735 C C . PRO A 1 93 ? 8.496 -13.940 -2.676 1.00 90.81 93 PRO A C 1
ATOM 737 O O . PRO A 1 93 ? 7.424 -13.751 -2.104 1.00 90.81 93 PRO A O 1
ATOM 740 N N . VAL A 1 94 ? 9.468 -14.671 -2.116 1.00 92.25 94 VAL A N 1
ATOM 741 C CA . VAL A 1 94 ? 9.343 -15.296 -0.793 1.00 92.25 94 VAL A CA 1
ATOM 742 C C . VAL A 1 94 ? 9.389 -14.236 0.304 1.00 92.25 94 VAL A C 1
ATOM 744 O O . VAL A 1 94 ? 8.593 -14.292 1.236 1.00 92.25 94 VAL A O 1
ATOM 747 N N . GLN A 1 95 ? 10.273 -13.245 0.189 1.00 90.38 95 GLN A N 1
ATOM 748 C CA . GLN A 1 95 ? 10.383 -12.158 1.166 1.00 90.38 95 GLN A CA 1
ATOM 749 C C . GLN A 1 95 ? 9.107 -11.305 1.198 1.00 90.38 95 GLN A C 1
ATOM 751 O O . GLN A 1 95 ? 8.589 -11.019 2.279 1.00 90.38 95 GLN A O 1
ATOM 756 N N . LEU A 1 96 ? 8.545 -10.960 0.032 1.00 92.25 96 LEU A N 1
ATOM 757 C CA . LEU A 1 96 ? 7.278 -10.227 -0.033 1.00 92.25 96 LEU A CA 1
ATOM 758 C C . LEU A 1 96 ? 6.080 -11.059 0.434 1.00 92.25 96 LEU A C 1
ATOM 760 O O . LEU A 1 96 ? 5.180 -10.514 1.075 1.00 92.25 96 LEU A O 1
ATOM 764 N N . LEU A 1 97 ? 6.077 -12.372 0.196 1.00 94.00 97 LEU A N 1
ATOM 765 C CA . LEU A 1 97 ? 5.075 -13.260 0.784 1.00 94.00 97 LEU A CA 1
ATOM 766 C C . LEU A 1 97 ? 5.159 -13.258 2.318 1.00 94.00 97 LEU A C 1
ATOM 768 O O . LEU A 1 97 ? 4.128 -13.151 2.982 1.00 94.00 97 LEU A O 1
ATOM 772 N N . MET A 1 98 ? 6.368 -13.330 2.883 1.00 93.81 98 MET A N 1
ATOM 773 C CA . MET A 1 98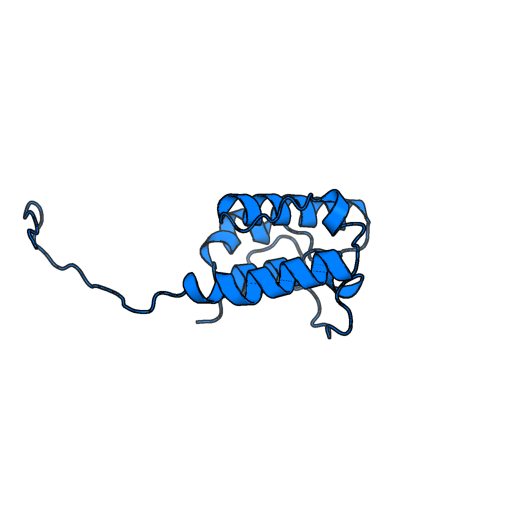 ? 6.575 -13.253 4.334 1.00 93.81 98 MET A CA 1
ATOM 774 C C . MET A 1 98 ? 6.100 -11.911 4.902 1.00 93.81 98 MET A C 1
ATOM 776 O O . MET A 1 98 ? 5.428 -11.897 5.933 1.00 93.81 98 MET A O 1
ATOM 780 N N . LEU A 1 99 ? 6.361 -10.798 4.204 1.00 93.50 99 LEU A N 1
ATOM 781 C CA . LEU A 1 99 ? 5.810 -9.488 4.561 1.00 93.50 99 LEU A CA 1
ATOM 782 C C . LEU A 1 99 ? 4.277 -9.505 4.543 1.00 93.50 99 LEU A C 1
ATOM 784 O O . LEU A 1 99 ? 3.646 -9.070 5.501 1.00 93.50 99 LEU A O 1
ATOM 788 N N . CYS A 1 100 ? 3.662 -10.032 3.483 1.00 94.44 100 CYS A N 1
ATOM 789 C CA . CYS A 1 100 ? 2.205 -10.096 3.369 1.00 94.44 100 CYS A CA 1
ATOM 790 C C . CYS A 1 100 ? 1.575 -10.934 4.486 1.00 94.44 100 CYS A C 1
ATOM 792 O O . CYS A 1 100 ? 0.559 -10.531 5.052 1.00 94.44 100 CYS A O 1
ATOM 794 N N . LEU A 1 101 ? 2.181 -12.074 4.827 1.00 95.38 101 LEU A N 1
ATOM 795 C CA . LEU A 1 101 ? 1.726 -12.923 5.924 1.00 95.38 101 LEU A CA 1
ATOM 796 C C . LEU A 1 101 ? 1.825 -12.191 7.268 1.00 95.38 101 LEU A C 1
ATOM 798 O O . LEU A 1 101 ? 0.861 -12.175 8.031 1.00 95.38 101 LEU A O 1
ATOM 802 N N . HIS A 1 102 ? 2.948 -11.516 7.519 1.00 95.44 102 HIS A N 1
ATOM 803 C CA . HIS A 1 102 ? 3.137 -10.710 8.722 1.00 95.44 102 HIS A CA 1
ATOM 804 C C . HIS A 1 102 ? 2.081 -9.599 8.840 1.00 95.44 102 HIS A C 1
ATOM 806 O O . HIS A 1 102 ? 1.438 -9.444 9.881 1.00 95.44 102 HIS A O 1
ATOM 812 N N . LEU A 1 103 ? 1.835 -8.864 7.752 1.00 95.56 103 LEU A N 1
ATOM 813 C CA . LEU A 1 103 ? 0.811 -7.821 7.706 1.00 95.56 103 LEU A CA 1
ATOM 814 C C . LEU A 1 103 ? -0.598 -8.387 7.923 1.00 95.56 103 LEU A C 1
ATOM 816 O O . LEU A 1 103 ? -1.400 -7.772 8.627 1.00 95.56 103 LEU A O 1
ATOM 820 N N . TYR A 1 104 ? -0.900 -9.560 7.365 1.00 95.50 104 TYR A N 1
ATOM 821 C CA . TYR A 1 104 ? -2.186 -10.231 7.557 1.00 95.50 104 TYR A CA 1
ATOM 822 C C . TYR A 1 104 ? -2.454 -10.579 9.030 1.00 95.50 104 TYR A C 1
ATOM 824 O O . TYR A 1 104 ? -3.586 -10.444 9.495 1.00 95.50 104 TYR A O 1
ATOM 832 N N . GLU A 1 105 ? -1.428 -10.973 9.785 1.00 94.94 105 GLU A N 1
ATOM 833 C CA . GLU A 1 105 ? -1.550 -11.290 11.213 1.00 94.94 105 GLU A CA 1
ATOM 834 C C . GLU A 1 105 ? -1.595 -10.041 12.110 1.00 94.94 105 GLU A C 1
ATOM 836 O O . GLU A 1 105 ? -2.337 -9.999 13.101 1.00 94.94 105 GLU A O 1
ATOM 841 N N . ALA A 1 106 ? -0.813 -9.012 11.773 1.00 94.75 106 ALA A N 1
ATOM 842 C CA . ALA A 1 106 ? -0.632 -7.835 12.617 1.00 94.75 106 ALA A CA 1
ATOM 843 C C . ALA A 1 106 ? -1.711 -6.760 12.407 1.00 94.75 106 ALA A C 1
ATOM 845 O O . ALA A 1 106 ? -2.279 -6.254 13.377 1.00 94.75 106 ALA A O 1
ATOM 846 N N . LEU A 1 107 ? -2.053 -6.423 11.158 1.00 94.12 107 LEU A N 1
ATOM 847 C CA . LEU A 1 107 ? -2.953 -5.304 10.843 1.00 94.12 107 LEU A CA 1
ATOM 848 C C . LEU A 1 107 ? -4.360 -5.411 11.456 1.00 94.12 107 LEU A C 1
ATOM 850 O O . LEU A 1 107 ? -4.870 -4.390 11.928 1.00 94.12 107 LEU A O 1
ATOM 854 N N . PRO A 1 108 ? -5.002 -6.594 11.558 1.00 92.88 108 PRO A N 1
ATOM 855 C CA . PRO A 1 108 ? -6.295 -6.717 12.234 1.00 92.88 108 PRO A CA 1
ATOM 856 C C . PRO A 1 108 ? -6.289 -6.248 13.695 1.00 92.88 108 PRO A C 1
ATOM 858 O O . PRO A 1 108 ? -7.346 -5.919 14.237 1.00 92.88 108 PRO A O 1
ATOM 861 N N . GLN A 1 109 ? -5.121 -6.198 14.339 1.00 90.88 109 GLN A N 1
ATOM 862 C CA . GLN A 1 109 ? -4.971 -5.733 15.718 1.00 90.88 109 GLN A CA 1
ATOM 863 C C . GLN A 1 109 ? -5.065 -4.204 15.846 1.00 90.88 109 GLN A C 1
ATOM 865 O O . GLN A 1 109 ? -5.350 -3.709 16.934 1.00 90.88 109 GLN A O 1
ATOM 870 N N . TYR A 1 110 ? -4.911 -3.461 14.745 1.00 88.25 110 TYR A N 1
ATOM 871 C CA . TYR A 1 110 ? -5.020 -1.997 14.704 1.00 88.25 110 TYR A CA 1
ATOM 872 C C . TYR A 1 110 ? -6.479 -1.526 14.670 1.00 88.25 110 TYR A C 1
ATOM 874 O O . TYR A 1 110 ? -6.761 -0.347 14.885 1.00 88.25 110 TYR A O 1
ATOM 882 N N . LEU A 1 111 ? -7.431 -2.437 14.434 1.00 86.19 111 LEU A N 1
ATOM 883 C CA . LEU A 1 111 ? -8.846 -2.095 14.444 1.00 86.19 111 LEU A CA 1
ATOM 884 C C . LEU A 1 111 ? -9.370 -1.988 15.884 1.00 86.19 111 LEU A C 1
ATOM 886 O O . LEU A 1 111 ? -9.265 -2.944 16.663 1.00 86.19 111 LEU A O 1
ATOM 890 N N . PRO A 1 112 ? -10.007 -0.862 16.250 1.00 81.62 112 PRO A N 1
ATOM 891 C CA . PRO A 1 112 ? -10.591 -0.706 17.571 1.00 81.62 112 PRO A CA 1
ATOM 892 C C . PRO A 1 112 ? -11.740 -1.704 17.755 1.00 81.62 112 PRO A C 1
ATOM 894 O O . PRO A 1 112 ? -12.777 -1.618 17.101 1.00 81.62 112 PRO A O 1
ATOM 897 N N . LYS A 1 113 ? -11.572 -2.653 18.681 1.00 80.19 113 LYS A N 1
ATOM 898 C CA . LYS A 1 113 ? -12.622 -3.626 19.040 1.00 80.19 113 LYS A CA 1
ATOM 899 C C . LYS A 1 113 ? -13.669 -3.044 19.989 1.00 80.19 113 LYS A C 1
ATOM 901 O O . LYS A 1 113 ? -14.788 -3.543 20.055 1.00 80.19 113 LYS A O 1
ATOM 906 N N . LYS A 1 114 ? -13.292 -2.027 20.769 1.00 79.31 114 LYS A N 1
ATOM 907 C CA . LYS A 1 114 ? -14.154 -1.343 21.737 1.00 79.31 114 LYS A CA 1
ATOM 908 C C . LYS A 1 114 ? -13.799 0.137 21.766 1.00 79.31 114 LYS A C 1
ATOM 910 O O . LYS A 1 114 ? -12.635 0.484 21.941 1.00 79.31 114 LYS A O 1
ATOM 915 N N . THR A 1 115 ? -14.806 0.989 21.645 1.00 77.94 115 THR A N 1
ATOM 916 C CA . THR A 1 115 ? -14.670 2.435 21.835 1.00 77.94 115 THR A CA 1
ATOM 917 C C . THR A 1 115 ? -15.203 2.775 23.218 1.00 77.94 115 THR A C 1
ATOM 919 O O . THR A 1 115 ? -16.354 2.475 23.526 1.00 77.94 115 THR A O 1
ATOM 922 N N . LEU A 1 116 ? -14.363 3.371 24.064 1.00 80.81 116 LEU A N 1
ATOM 923 C CA . LEU A 1 116 ? -14.780 3.868 25.371 1.00 80.81 116 LEU A CA 1
ATOM 924 C C . LEU A 1 116 ? -15.080 5.360 25.250 1.00 80.81 116 LEU A C 1
ATOM 926 O O . LEU A 1 116 ? -14.189 6.157 24.967 1.00 80.81 116 LEU A O 1
ATOM 930 N N . THR A 1 117 ? -16.338 5.738 25.455 1.00 80.38 117 THR A N 1
ATOM 931 C CA . THR A 1 117 ? -16.741 7.142 25.541 1.00 80.38 117 THR A CA 1
ATOM 932 C C . THR A 1 117 ? -16.514 7.630 26.963 1.00 80.38 117 THR A C 1
ATOM 934 O O . THR A 1 117 ? -17.264 7.280 27.874 1.00 80.38 117 THR A O 1
ATOM 937 N N . LEU A 1 118 ? -15.465 8.423 27.158 1.00 79.00 118 LEU A N 1
ATOM 938 C CA . LEU A 1 118 ? -15.223 9.109 28.420 1.00 79.00 118 LEU A CA 1
ATOM 939 C C . LEU A 1 118 ? -16.009 10.423 28.409 1.00 79.00 118 LEU A C 1
ATOM 941 O O . LEU A 1 118 ? -15.737 11.304 27.598 1.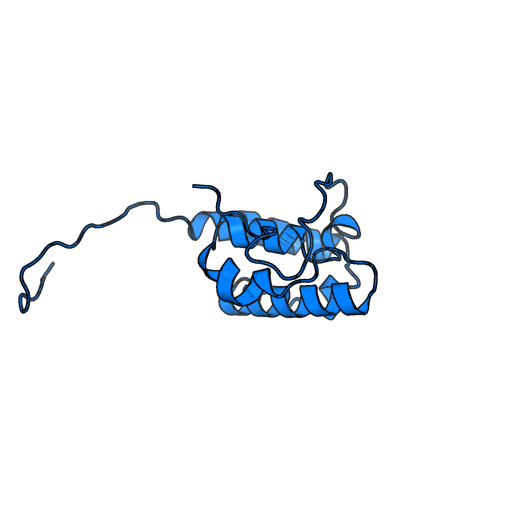00 79.00 118 LEU A O 1
ATOM 945 N N . SER A 1 119 ? -16.995 10.546 29.293 1.00 81.00 119 SER A N 1
ATOM 946 C CA . SER A 1 119 ? -17.768 11.774 29.497 1.00 81.00 119 SER A CA 1
ATOM 947 C C . SER A 1 119 ? -17.551 12.288 30.917 1.00 81.00 119 SER A C 1
ATOM 949 O O . SER A 1 119 ? -17.728 11.534 31.872 1.00 81.00 119 SER A O 1
ATOM 951 N N . GLY A 1 120 ? -17.197 13.564 31.060 1.00 78.81 120 GLY A N 1
ATOM 952 C CA . GLY A 1 120 ? -16.985 14.211 32.352 1.00 78.81 120 GLY A CA 1
ATOM 953 C C . GLY A 1 120 ? -16.969 15.733 32.228 1.00 78.81 120 GLY A C 1
ATOM 954 O O . GLY A 1 120 ? -16.739 16.276 31.148 1.00 78.81 120 GLY A O 1
ATOM 955 N N . SER A 1 121 ? -17.245 16.425 33.330 1.00 82.38 121 SER A N 1
ATOM 956 C CA . SER A 1 121 ? -17.146 17.883 33.428 1.00 82.38 121 SER A CA 1
ATOM 957 C C . SER A 1 121 ? -15.684 18.342 33.421 1.00 82.38 121 SER A C 1
ATOM 959 O O . SER A 1 121 ? -14.802 17.636 33.917 1.00 82.38 121 SER A O 1
ATOM 961 N N . LEU A 1 122 ? -15.425 19.543 32.886 1.00 79.12 122 LEU A N 1
ATOM 962 C CA . LEU A 1 122 ? -14.097 20.165 32.937 1.00 79.12 122 LEU A CA 1
ATOM 963 C C . LEU A 1 122 ? -13.570 20.167 34.386 1.00 79.12 122 LEU A C 1
ATOM 965 O O . LEU A 1 122 ? -14.313 20.496 35.307 1.00 79.12 122 LEU A O 1
ATOM 969 N N . HIS A 1 123 ? -12.295 19.812 34.567 1.00 77.94 123 HIS A N 1
ATOM 970 C CA . HIS A 1 123 ? -11.595 19.704 35.860 1.00 77.94 123 HIS A CA 1
ATOM 971 C C . HIS A 1 123 ? -11.982 18.535 36.782 1.00 77.94 123 HIS A C 1
ATOM 973 O O . HIS A 1 123 ? -11.581 18.533 37.945 1.00 77.94 123 HIS A O 1
ATOM 979 N N . HIS A 1 124 ? -12.683 17.510 36.291 1.00 73.12 124 HIS A N 1
ATOM 980 C CA . HIS A 1 124 ? -12.902 16.291 37.071 1.00 73.12 124 HIS A CA 1
ATOM 981 C C . HIS A 1 124 ? -11.890 15.192 36.709 1.00 73.12 124 HIS A C 1
ATOM 983 O O . HIS A 1 124 ? -11.757 14.816 35.544 1.00 73.12 124 HIS A O 1
ATOM 989 N N . THR A 1 125 ? -11.195 14.645 37.708 1.00 73.56 125 THR A N 1
ATOM 990 C CA . THR A 1 125 ? -10.301 13.491 37.529 1.00 73.56 125 THR A CA 1
ATOM 991 C C . THR A 1 125 ? -11.128 12.211 37.538 1.00 73.56 125 THR A C 1
ATOM 993 O O . THR A 1 125 ? -11.869 11.951 38.484 1.00 73.56 125 THR A O 1
ATOM 996 N N . PHE A 1 126 ? -11.019 11.406 36.484 1.00 62.50 126 PHE A N 1
ATOM 997 C CA . PHE A 1 126 ? -11.653 10.092 36.430 1.00 62.50 126 PHE A CA 1
ATOM 998 C C . PHE A 1 126 ? -10.716 9.062 37.073 1.00 62.50 126 PHE A C 1
ATOM 1000 O O . PHE A 1 126 ? -9.628 8.808 36.556 1.00 62.50 126 PHE A O 1
ATOM 1007 N N . THR A 1 127 ? -11.114 8.485 38.205 1.00 68.38 127 THR A N 1
ATOM 1008 C CA . THR A 1 127 ? -10.429 7.338 38.819 1.00 68.38 127 THR A CA 1
ATOM 1009 C C . THR A 1 127 ? -11.231 6.071 38.551 1.00 68.38 127 THR A C 1
ATOM 1011 O O . THR A 1 127 ? -12.458 6.105 38.576 1.00 68.38 127 THR A O 1
ATOM 1014 N N . LYS A 1 128 ? -10.514 4.991 38.238 1.00 57.44 128 LYS A N 1
ATOM 1015 C CA . LYS A 1 128 ? -11.046 3.695 37.805 1.00 57.44 128 LYS A CA 1
ATOM 1016 C C . LYS A 1 128 ? -11.964 3.038 38.833 1.00 57.44 128 LYS A C 1
ATOM 1018 O O . LYS A 1 128 ? -11.635 3.128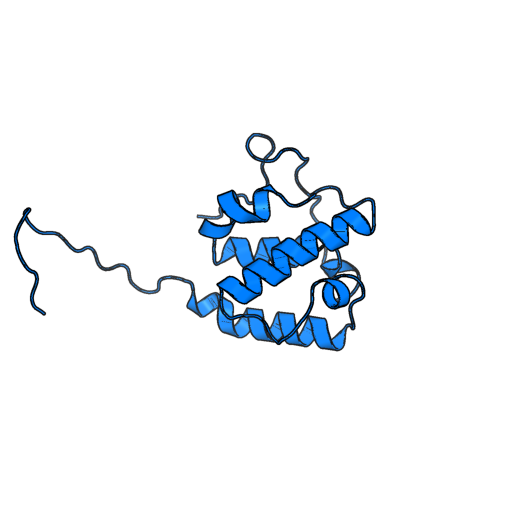 40.035 1.00 57.44 128 LYS A O 1
#

InterPro domains:
  IPR001715 Calponin homology domain [PS50021] (1-108)
  IPR036872 CH domain superfamily [G3DSA:1.10.418.10] (10-110)
  IPR036872 CH domain superfamily [SSF47576] (18-111)

Sequence (128 aa):
MRDMVWSPTVCKGDIPSARWIVNFDLDLVDGLVLAAVLAAYCPFLIPTHFRRMFTSTNSLEQNLHNNIILSHTLHLLHLDIDIQATELSDPNPVQLLMLCLHLYEALPQYLPKKTLTLSGSLHHTFTK

Organism: NCBI:txid121402

Secondary structure (DSSP, 8-state):
----SS-TTTSSSPPPPP-----SSTTTTTSHHHHHHHHHH-GGGTTTTGGGS-SS--SHHHHHHHHHHHHHHHHHTT---S--HHHHHS--HHHHHHHHHHHHHHGGGGS-S--------TT-----

Radius of gyration: 17.37 Å; chains: 1; bounding box: 33×36×54 Å

Foldseek 3Di:
DADQLDDPVQAPADAADDDDDPALAPVPQLVPVVVSLCCRLVVVCRNPQSSPQYRPCPDLVSSLSNLQSVQVVCVVVVLDPVDHSVCSNHDDRVVSVVSVVSCVVPSVVSDDPDDDDDDDDPPDDDDD